Protein AF-A0A7V5YW92-F1 (afdb_monomer)

Foldseek 3Di:
DDQDDAAEFEDDPQKTKDFLPPLVVQAKHKHWYDDDPDIWIKIWHQAPVRRIFIFTQFAPPCLVVVRGWHDDPQWIANPPPRDTHGVVCHLVDDHDRHRHGADWDDDPRIIMGGNVSSVVCRVSD

Structure (mmCIF, N/CA/C/O backbone):
data_AF-A0A7V5YW92-F1
#
_entry.id   AF-A0A7V5YW92-F1
#
loop_
_atom_site.group_PDB
_atom_site.id
_atom_site.type_symbol
_atom_site.label_atom_id
_atom_site.label_alt_id
_atom_site.label_comp_id
_atom_site.label_asym_id
_atom_site.label_entity_id
_atom_site.label_seq_id
_atom_site.pdbx_PDB_ins_code
_atom_site.Cartn_x
_atom_site.Cartn_y
_atom_site.Cartn_z
_atom_site.occupancy
_atom_site.B_iso_or_equiv
_atom_site.auth_seq_id
_atom_site.auth_comp_id
_atom_site.auth_asym_id
_atom_site.auth_atom_id
_atom_site.pdbx_PDB_model_num
ATOM 1 N N . ALA A 1 1 ? 6.857 11.630 -11.790 1.00 59.25 1 ALA A N 1
ATOM 2 C CA . ALA A 1 1 ? 5.412 11.366 -11.643 1.00 59.25 1 ALA A CA 1
ATOM 3 C C . ALA A 1 1 ? 4.857 12.132 -10.442 1.00 59.25 1 ALA A C 1
ATOM 5 O O . ALA A 1 1 ? 5.608 12.391 -9.507 1.00 59.25 1 ALA A O 1
ATOM 6 N N . ARG A 1 2 ? 3.578 12.533 -10.474 1.00 69.69 2 ARG A N 1
ATOM 7 C CA . ARG A 1 2 ? 2.880 13.129 -9.320 1.00 69.69 2 ARG A CA 1
ATOM 8 C C . ARG A 1 2 ? 2.541 12.010 -8.330 1.00 69.69 2 ARG A C 1
ATOM 10 O O . ARG A 1 2 ? 2.102 10.951 -8.766 1.00 69.69 2 ARG A O 1
ATOM 17 N N . SER A 1 3 ? 2.738 12.238 -7.031 1.00 76.81 3 SER A N 1
ATOM 18 C CA . SER A 1 3 ? 2.306 11.286 -6.000 1.00 76.81 3 SER A CA 1
ATOM 19 C C . SER A 1 3 ? 0.802 10.999 -6.131 1.00 76.81 3 SER A C 1
ATOM 21 O O . SER A 1 3 ? 0.043 11.935 -6.409 1.00 76.81 3 SER A O 1
ATOM 23 N N . PRO A 1 4 ? 0.364 9.743 -5.948 1.00 90.38 4 PRO A N 1
ATOM 24 C CA . PRO A 1 4 ? -1.042 9.381 -6.061 1.00 90.38 4 PRO A CA 1
ATOM 25 C C . PRO A 1 4 ? -1.879 10.068 -4.978 1.00 90.38 4 PRO A C 1
ATOM 27 O O . PRO A 1 4 ? -1.372 10.439 -3.919 1.00 90.38 4 PRO A O 1
ATOM 30 N N . GLN A 1 5 ? -3.170 10.235 -5.258 1.00 93.88 5 GLN A N 1
ATOM 31 C CA . GLN A 1 5 ? -4.140 10.662 -4.257 1.00 93.88 5 GLN A CA 1
ATOM 32 C C . GLN A 1 5 ? -4.552 9.459 -3.407 1.00 93.88 5 GLN A C 1
ATOM 34 O O . GLN A 1 5 ? -4.875 8.405 -3.952 1.00 93.88 5 GLN A O 1
ATOM 39 N N . HIS A 1 6 ? -4.578 9.632 -2.086 1.00 97.69 6 HIS A N 1
ATOM 40 C CA . HIS A 1 6 ? -5.020 8.600 -1.151 1.00 9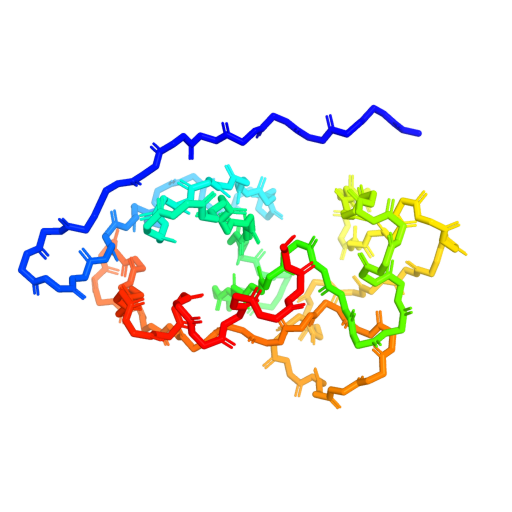7.69 6 HIS A CA 1
ATOM 41 C C . HIS A 1 6 ? -6.445 8.872 -0.675 1.00 97.69 6 HIS A C 1
ATOM 43 O O . HIS A 1 6 ? -6.759 9.982 -0.241 1.00 97.69 6 HIS A O 1
ATOM 49 N N . THR A 1 7 ? -7.291 7.847 -0.706 1.00 98.31 7 THR A N 1
ATOM 50 C CA . THR A 1 7 ? -8.644 7.891 -0.145 1.00 98.31 7 THR A CA 1
ATOM 51 C C . THR A 1 7 ? -8.610 7.530 1.345 1.00 98.31 7 THR A C 1
ATOM 53 O O . THR A 1 7 ? -8.134 6.444 1.689 1.00 98.31 7 THR A O 1
ATOM 56 N N . PRO A 1 8 ? -9.115 8.385 2.252 1.00 98.44 8 PRO A N 1
ATOM 57 C CA . PRO A 1 8 ? -9.217 8.042 3.667 1.00 98.44 8 PRO A CA 1
ATOM 58 C C . PRO A 1 8 ? -10.175 6.878 3.907 1.00 98.44 8 PRO A C 1
ATOM 60 O O . PRO A 1 8 ? -11.263 6.834 3.335 1.00 98.44 8 PRO A O 1
ATOM 63 N N . VAL A 1 9 ? -9.782 5.957 4.784 1.00 98.50 9 VAL A N 1
ATOM 64 C CA . VAL A 1 9 ? -10.590 4.808 5.197 1.00 98.50 9 VAL A CA 1
ATOM 65 C C . VAL A 1 9 ? -10.621 4.691 6.714 1.00 98.50 9 VAL A C 1
ATOM 67 O O . VAL A 1 9 ? -9.686 5.081 7.417 1.00 98.50 9 VAL A O 1
ATOM 70 N N . THR A 1 10 ? -11.706 4.125 7.226 1.00 97.88 10 THR A N 1
ATOM 71 C CA . THR A 1 10 ? -11.903 3.865 8.651 1.00 97.88 10 THR A CA 1
ATOM 72 C C . THR A 1 10 ? -12.106 2.375 8.882 1.00 97.88 10 THR A C 1
ATOM 74 O O . THR A 1 10 ? -12.565 1.646 8.002 1.00 97.88 10 THR A O 1
ATOM 77 N N . ALA A 1 11 ? -11.724 1.909 10.068 1.00 97.69 11 ALA A N 1
ATOM 78 C CA . ALA A 1 11 ? -12.006 0.542 10.476 1.00 97.69 11 ALA A CA 1
ATOM 79 C C . ALA A 1 11 ? -13.395 0.475 11.123 1.00 97.69 11 ALA A C 1
ATOM 81 O O . ALA A 1 11 ? -13.738 1.327 11.940 1.00 97.69 11 ALA A O 1
ATOM 82 N N . GLN A 1 12 ? -14.156 -0.560 10.786 1.00 97.50 12 GLN A N 1
ATOM 83 C CA . GLN A 1 12 ? -15.403 -0.946 11.442 1.00 97.50 12 GLN A CA 1
ATOM 84 C C . GLN A 1 12 ? -15.187 -2.332 12.043 1.00 97.50 12 GLN A C 1
ATOM 86 O O . GLN A 1 12 ? -14.676 -3.219 11.360 1.00 97.50 12 GLN A O 1
ATOM 91 N N . ASP A 1 13 ? -15.499 -2.504 13.327 1.00 96.12 13 ASP A N 1
ATOM 92 C CA . ASP A 1 13 ? -15.276 -3.762 14.058 1.00 96.12 13 ASP A CA 1
ATOM 93 C C . ASP A 1 13 ? -13.840 -4.300 13.917 1.00 96.12 13 ASP A C 1
ATOM 95 O O . ASP A 1 13 ? -13.595 -5.486 13.705 1.00 96.12 13 ASP A O 1
ATOM 99 N N . GLY A 1 14 ? -12.860 -3.393 13.979 1.00 97.56 14 GLY A N 1
ATOM 100 C CA . GLY A 1 14 ? -11.438 -3.735 13.902 1.00 97.56 14 GLY A CA 1
ATOM 101 C C . GLY A 1 14 ? -10.916 -4.071 12.501 1.00 97.56 14 GLY A C 1
ATOM 102 O O . GLY A 1 14 ? -9.746 -4.435 12.377 1.00 97.56 14 GLY A O 1
ATOM 103 N N . VAL A 1 15 ? -11.720 -3.918 11.443 1.00 98.19 15 VAL A N 1
ATOM 104 C CA . VAL A 1 15 ? -11.295 -4.186 10.060 1.00 98.19 15 VAL A CA 1
ATOM 105 C C . VAL A 1 15 ? -11.620 -3.039 9.109 1.00 98.19 15 VAL A C 1
ATOM 107 O O . VAL A 1 15 ? -12.653 -2.384 9.213 1.00 98.19 15 VAL A O 1
ATOM 110 N N . VAL A 1 16 ? -10.740 -2.813 8.140 1.00 98.50 16 VAL A N 1
AT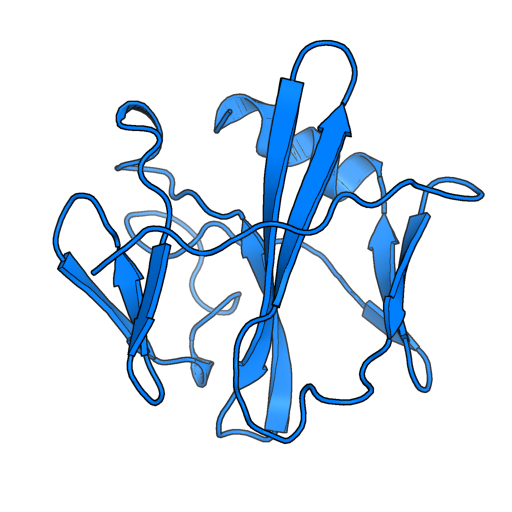OM 111 C CA . VAL A 1 16 ? -11.019 -2.012 6.948 1.00 98.50 16 VAL A CA 1
ATOM 112 C C . VAL A 1 16 ? -11.552 -2.957 5.873 1.00 98.50 16 VAL A C 1
ATOM 114 O O . VAL A 1 16 ? -10.934 -3.987 5.592 1.00 98.50 16 VAL A O 1
ATOM 117 N N . ARG A 1 17 ? -12.695 -2.603 5.279 1.00 98.44 17 ARG A N 1
ATOM 118 C CA . ARG A 1 17 ? -13.293 -3.317 4.145 1.00 98.44 17 ARG A CA 1
ATOM 119 C C . ARG A 1 17 ? -13.233 -2.437 2.907 1.00 98.44 17 ARG A C 1
ATOM 121 O O . ARG A 1 17 ? -13.740 -1.319 2.928 1.00 98.44 17 ARG A O 1
ATOM 128 N N . LEU A 1 18 ? -12.613 -2.937 1.845 1.00 98.25 18 LEU A N 1
ATOM 129 C CA . LEU A 1 18 ? -12.484 -2.245 0.563 1.00 98.25 18 LEU A CA 1
ATOM 130 C C . LEU A 1 18 ? -13.130 -3.098 -0.516 1.00 98.25 18 LEU A C 1
ATOM 132 O O . LEU A 1 18 ? -12.917 -4.304 -0.534 1.00 98.25 18 LEU A O 1
ATOM 136 N N . SER A 1 19 ? -13.894 -2.497 -1.422 1.00 97.38 19 SER A N 1
ATOM 137 C CA . SER A 1 19 ? -14.468 -3.261 -2.528 1.00 97.38 19 SER A CA 1
ATOM 138 C C . SER A 1 19 ? -13.374 -3.737 -3.486 1.00 97.38 19 SER A C 1
ATOM 140 O O . SER A 1 19 ? -12.432 -2.998 -3.776 1.00 97.38 19 SER A O 1
ATOM 142 N N . THR A 1 20 ? -13.510 -4.959 -4.000 1.00 97.00 20 THR A N 1
ATOM 143 C CA . THR A 1 20 ? -12.714 -5.438 -5.140 1.00 97.00 20 THR A CA 1
ATOM 144 C C . THR A 1 20 ? -13.208 -4.868 -6.471 1.00 97.00 20 THR A C 1
ATOM 146 O O . THR A 1 20 ? -12.509 -4.990 -7.480 1.00 97.00 20 THR A O 1
ATOM 149 N N . ALA A 1 21 ? -14.385 -4.228 -6.488 1.00 94.44 21 ALA A N 1
ATOM 150 C CA . ALA A 1 21 ? -14.940 -3.605 -7.677 1.00 94.44 21 ALA A CA 1
ATOM 151 C C . ALA A 1 21 ? -13.973 -2.553 -8.230 1.00 94.44 21 ALA A C 1
ATOM 153 O O . ALA A 1 21 ? -13.492 -1.669 -7.517 1.00 94.44 21 ALA A O 1
ATOM 154 N N . GLY A 1 22 ? -13.687 -2.664 -9.525 1.00 90.62 22 GLY A N 1
ATOM 155 C CA . GLY A 1 22 ? -12.756 -1.773 -10.203 1.00 90.62 22 GLY A CA 1
ATOM 156 C C . GLY A 1 22 ? -11.284 -2.062 -9.916 1.00 90.62 22 GLY A C 1
ATOM 157 O O . GLY A 1 22 ? -10.474 -1.200 -10.221 1.00 90.62 22 GLY A O 1
ATOM 158 N N . LEU A 1 23 ? -10.918 -3.219 -9.350 1.00 97.19 23 LEU A N 1
ATOM 159 C CA . LEU A 1 23 ? -9.525 -3.693 -9.362 1.00 97.19 23 LEU A CA 1
ATOM 160 C C . LEU A 1 23 ? -9.181 -4.474 -10.640 1.00 97.19 23 LEU A C 1
ATOM 162 O O . LEU A 1 23 ? -8.007 -4.715 -10.899 1.00 97.19 23 LEU A O 1
ATOM 166 N N . ASP A 1 24 ? -10.178 -4.871 -11.437 1.00 96.81 24 ASP A N 1
ATOM 167 C CA . ASP A 1 24 ? -9.986 -5.646 -12.675 1.00 96.81 24 ASP A CA 1
ATOM 168 C C . ASP A 1 24 ? -9.245 -4.885 -13.782 1.00 96.81 24 ASP A C 1
ATOM 170 O O . ASP A 1 24 ? -8.741 -5.500 -14.716 1.00 96.81 24 ASP A O 1
ATOM 174 N N . ASP A 1 25 ? -9.134 -3.561 -13.667 1.00 97.12 25 ASP A N 1
ATOM 175 C CA . ASP A 1 25 ? -8.323 -2.737 -14.568 1.00 97.12 25 ASP A CA 1
ATOM 176 C C . ASP A 1 25 ? -6.813 -2.809 -14.261 1.00 97.12 25 ASP A C 1
ATOM 178 O O . ASP A 1 25 ? -6.008 -2.206 -14.971 1.00 97.12 25 ASP A O 1
ATOM 182 N N . GLY A 1 26 ? -6.422 -3.524 -13.199 1.00 97.75 26 GLY A N 1
ATOM 183 C CA . GLY A 1 26 ? -5.039 -3.659 -12.742 1.00 97.75 26 GLY A CA 1
ATOM 184 C C . GLY A 1 26 ? -4.457 -2.386 -12.119 1.00 97.75 26 GLY A C 1
ATOM 185 O O . GLY A 1 26 ? -3.279 -2.362 -11.752 1.00 97.75 26 GLY A O 1
ATOM 186 N N . LEU A 1 27 ? -5.249 -1.319 -11.982 1.00 97.94 27 LEU A N 1
ATOM 187 C CA . LEU A 1 27 ? -4.797 -0.042 -11.450 1.00 97.94 27 LEU A CA 1
ATOM 188 C C . LEU A 1 27 ? -4.893 -0.021 -9.920 1.00 97.94 27 LEU A C 1
ATOM 190 O O . LEU A 1 27 ? -5.920 -0.319 -9.312 1.00 97.94 27 LEU A O 1
ATOM 194 N N . ALA A 1 28 ? -3.817 0.417 -9.282 1.00 98.19 28 ALA A N 1
ATOM 195 C CA . ALA A 1 28 ? -3.707 0.530 -7.846 1.00 98.19 28 ALA A CA 1
ATOM 196 C C . ALA A 1 28 ? -4.632 1.621 -7.305 1.00 98.19 28 ALA A C 1
ATOM 198 O O . ALA A 1 28 ? -4.756 2.721 -7.851 1.00 98.19 28 ALA A O 1
ATOM 199 N N . ARG A 1 29 ? -5.266 1.310 -6.180 1.00 98.31 29 ARG A N 1
ATOM 200 C CA . ARG A 1 29 ? -6.049 2.231 -5.365 1.00 98.31 29 ARG A CA 1
ATOM 201 C C . ARG A 1 29 ? -5.253 2.529 -4.106 1.00 98.31 29 ARG A C 1
ATOM 203 O O . ARG A 1 29 ? -4.810 1.606 -3.427 1.00 98.31 29 ARG A O 1
ATOM 210 N N . PHE A 1 30 ? -5.043 3.809 -3.825 1.00 98.62 30 PHE A N 1
ATOM 211 C CA . PHE A 1 30 ? -4.230 4.276 -2.706 1.00 98.62 30 PHE A CA 1
ATOM 212 C C . PHE A 1 30 ? -5.127 4.773 -1.576 1.00 98.62 30 PHE A C 1
ATOM 214 O O . PHE A 1 30 ? -6.120 5.460 -1.817 1.00 98.62 30 PHE A O 1
ATOM 221 N N . TYR A 1 31 ? -4.758 4.457 -0.339 1.00 98.75 31 TYR A N 1
ATOM 222 C CA . TYR A 1 31 ? -5.582 4.699 0.840 1.00 98.75 31 TYR A CA 1
ATOM 223 C C . TYR A 1 31 ? -4.773 5.244 2.015 1.00 98.75 31 TYR A C 1
ATOM 225 O O . TYR A 1 31 ? -3.569 4.995 2.136 1.00 98.75 31 TYR A O 1
ATOM 233 N N . THR A 1 32 ? -5.454 5.966 2.903 1.00 98.69 32 THR A N 1
ATOM 234 C CA . THR A 1 32 ? -4.922 6.405 4.199 1.00 98.69 32 THR A CA 1
ATOM 235 C C . THR A 1 32 ? -5.763 5.864 5.348 1.00 98.69 32 THR A C 1
ATOM 237 O O . THR A 1 32 ? -6.986 5.924 5.312 1.00 98.69 32 THR A O 1
ATOM 240 N N . TYR A 1 33 ? -5.109 5.374 6.399 1.00 98.69 33 TYR A N 1
ATOM 241 C CA . TYR A 1 33 ? -5.743 4.951 7.647 1.00 98.69 33 TYR A CA 1
ATOM 242 C C . TYR A 1 33 ? -5.123 5.702 8.827 1.00 98.69 33 TYR A C 1
ATOM 244 O O . TYR A 1 33 ? -3.898 5.754 8.961 1.00 98.69 33 TYR A O 1
ATOM 252 N N . GLN A 1 34 ? -5.958 6.286 9.688 1.00 98.25 34 GLN A N 1
ATOM 253 C CA . GLN A 1 34 ? -5.489 7.026 10.858 1.00 98.25 34 GLN A CA 1
ATOM 254 C C . GLN A 1 34 ? -5.285 6.083 12.054 1.00 98.25 34 GLN A C 1
ATOM 256 O O . GLN A 1 34 ? -6.241 5.528 12.591 1.00 98.25 34 GLN A O 1
ATOM 261 N N . ALA A 1 35 ? -4.035 5.934 12.494 1.00 95.69 35 ALA A N 1
ATOM 262 C CA . ALA A 1 35 ? -3.624 5.140 13.649 1.00 95.69 35 ALA A CA 1
ATOM 263 C C . ALA A 1 35 ? -3.075 6.068 14.747 1.00 95.69 35 ALA A C 1
ATOM 265 O O . ALA A 1 35 ? -1.879 6.370 14.805 1.00 95.69 35 ALA A O 1
ATOM 266 N N . GLY A 1 36 ? -3.965 6.573 15.606 1.00 92.25 36 GLY A N 1
ATOM 267 C CA . GLY A 1 36 ? -3.616 7.590 16.601 1.00 92.25 36 GLY A CA 1
ATOM 268 C C . GLY A 1 36 ? -3.106 8.866 15.925 1.00 92.25 36 GLY A C 1
ATOM 269 O O . GLY A 1 36 ? -3.808 9.461 15.111 1.00 92.25 36 GLY A O 1
ATOM 270 N N . ALA A 1 37 ? -1.871 9.274 16.228 1.00 93.69 37 ALA A N 1
ATOM 271 C CA . ALA A 1 37 ? -1.237 10.447 15.618 1.00 93.69 37 ALA A CA 1
ATOM 272 C C . ALA A 1 37 ? -0.620 10.179 14.229 1.00 93.69 37 ALA A C 1
ATOM 274 O O . ALA A 1 37 ? -0.195 11.119 13.561 1.00 93.69 37 ALA A O 1
ATOM 275 N N . LYS A 1 38 ? -0.547 8.916 13.785 1.00 96.06 38 LYS A N 1
ATOM 276 C CA . LYS A 1 38 ? 0.099 8.537 12.522 1.00 96.06 38 LYS A CA 1
ATOM 277 C C . LYS A 1 38 ? -0.918 8.275 11.422 1.00 96.06 38 LYS A C 1
ATOM 279 O O . LYS A 1 38 ? -1.917 7.592 11.635 1.00 96.06 38 LYS A O 1
ATOM 284 N N . THR A 1 39 ? -0.606 8.747 10.221 1.00 98.06 39 THR A N 1
ATOM 285 C CA . THR A 1 39 ? -1.354 8.417 9.006 1.00 98.06 39 THR A CA 1
ATOM 286 C C . THR A 1 39 ? -0.618 7.324 8.239 1.00 98.06 39 THR A C 1
ATOM 288 O O . THR A 1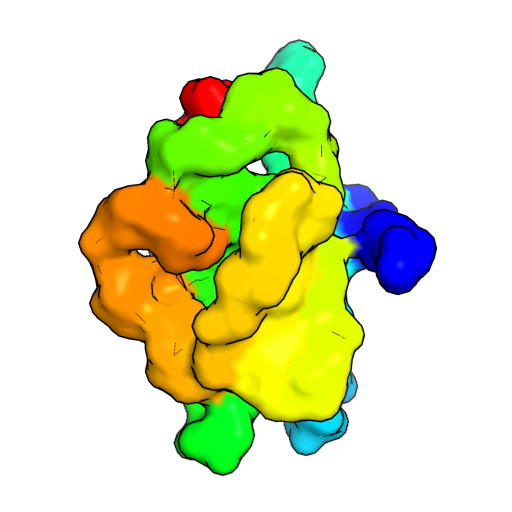 39 ? 0.453 7.550 7.675 1.00 98.06 39 THR A O 1
ATOM 291 N N . ILE A 1 40 ? -1.203 6.131 8.211 1.00 98.62 40 ILE A N 1
ATOM 292 C CA . ILE A 1 40 ? -0.688 4.975 7.479 1.00 98.62 40 ILE A CA 1
ATOM 293 C C . ILE A 1 40 ? -1.141 5.082 6.029 1.00 98.62 40 ILE A C 1
ATOM 295 O O . ILE A 1 40 ? -2.335 5.223 5.776 1.00 98.62 40 ILE A O 1
ATOM 299 N N . ARG A 1 41 ? -0.207 5.001 5.077 1.00 98.69 41 ARG A N 1
ATOM 300 C CA . ARG A 1 41 ? -0.516 4.964 3.641 1.00 98.69 41 ARG A CA 1
ATOM 301 C C . ARG A 1 41 ? -0.278 3.569 3.088 1.00 98.69 41 ARG A C 1
ATOM 303 O O . ARG A 1 41 ? 0.733 2.939 3.395 1.00 98.69 41 ARG A O 1
ATOM 310 N N . PHE A 1 42 ? -1.190 3.097 2.257 1.00 98.81 42 PHE A N 1
ATOM 311 C CA . PHE A 1 42 ? -1.104 1.783 1.628 1.00 98.81 42 PHE A CA 1
ATOM 312 C C . PHE A 1 42 ? -1.837 1.789 0.289 1.00 98.81 42 PHE A C 1
ATOM 314 O O . PHE A 1 42 ? -2.516 2.761 -0.050 1.00 98.81 42 PHE A O 1
ATOM 321 N N . PHE A 1 43 ? -1.687 0.720 -0.483 1.00 98.75 43 PHE A N 1
ATOM 322 C CA . PHE A 1 43 ? -2.398 0.550 -1.741 1.00 98.75 43 PHE A CA 1
ATOM 323 C C . PHE A 1 43 ? -2.844 -0.894 -1.955 1.00 98.75 43 PHE A C 1
ATOM 325 O O . PHE A 1 43 ? -2.290 -1.823 -1.364 1.00 98.75 43 PHE A O 1
ATOM 332 N N . VAL A 1 44 ? -3.846 -1.057 -2.817 1.00 98.69 44 VAL A N 1
ATOM 333 C CA . VAL A 1 44 ? -4.396 -2.344 -3.254 1.00 98.69 44 VAL A CA 1
ATOM 334 C C . VAL A 1 44 ? -4.486 -2.353 -4.776 1.00 98.69 44 VAL A C 1
ATOM 336 O O . VAL A 1 44 ? -4.873 -1.350 -5.368 1.00 98.69 44 VAL A O 1
ATOM 339 N N . LEU A 1 45 ? -4.141 -3.469 -5.413 1.00 98.50 45 LEU A N 1
ATOM 340 C CA . LEU A 1 45 ? -4.285 -3.690 -6.856 1.00 98.50 45 LEU A CA 1
ATOM 341 C C . LEU A 1 45 ? -4.588 -5.162 -7.144 1.00 98.50 45 LEU A C 1
ATOM 343 O O . LEU A 1 45 ? -4.265 -6.022 -6.325 1.00 98.50 45 LEU A O 1
ATOM 347 N N . LYS A 1 46 ? -5.151 -5.467 -8.315 1.00 98.56 46 LYS A N 1
ATOM 348 C CA . LYS A 1 46 ? -5.103 -6.822 -8.877 1.00 98.56 46 LYS A CA 1
ATOM 349 C C . LYS A 1 46 ? -3.883 -6.910 -9.792 1.00 98.56 46 LYS A C 1
ATOM 351 O O . LYS A 1 46 ? -3.732 -6.085 -10.686 1.00 98.56 46 LYS A O 1
ATOM 356 N N . GLY A 1 47 ? -2.984 -7.851 -9.521 1.00 98.12 47 GLY A N 1
ATOM 357 C CA . GLY A 1 47 ? -1.825 -8.098 -10.373 1.00 98.12 47 GLY A CA 1
ATOM 358 C C . GLY A 1 47 ? -2.240 -8.620 -11.746 1.00 98.12 47 GLY A C 1
ATOM 359 O O . GLY A 1 47 ? -3.362 -9.097 -11.928 1.00 98.12 47 GLY A O 1
ATOM 360 N N . SER A 1 48 ? -1.318 -8.578 -12.707 1.00 98.25 48 SER A N 1
ATOM 361 C CA . SER A 1 48 ? -1.540 -9.134 -14.050 1.00 98.25 48 SER A CA 1
ATOM 362 C C . SER A 1 48 ? -1.774 -10.655 -14.051 1.00 98.25 48 SER A C 1
ATOM 364 O O . SER A 1 48 ? -2.268 -11.207 -15.030 1.00 98.25 48 SER A O 1
ATOM 366 N N . ASP A 1 49 ? -1.500 -11.324 -12.928 1.00 98.12 49 ASP A N 1
ATOM 367 C CA . ASP A 1 49 ? -1.826 -12.722 -12.631 1.00 98.12 49 ASP A CA 1
ATOM 368 C C . ASP A 1 49 ? -3.251 -12.934 -12.076 1.00 98.12 49 ASP A C 1
ATOM 370 O O . ASP A 1 49 ? -3.620 -14.050 -11.714 1.00 98.12 49 ASP A O 1
ATOM 374 N N . GLY A 1 50 ? -4.058 -11.875 -11.976 1.00 97.81 50 GLY A N 1
ATOM 375 C CA . GLY A 1 50 ? -5.421 -11.918 -11.446 1.00 97.81 50 GLY A CA 1
ATOM 376 C C . GLY A 1 50 ? -5.510 -11.925 -9.916 1.00 97.81 50 GLY A C 1
ATOM 377 O O . GLY A 1 50 ? -6.617 -11.930 -9.368 1.00 97.81 50 GLY A O 1
ATOM 378 N N . VAL A 1 51 ? -4.377 -11.887 -9.208 1.00 98.25 51 VAL A N 1
ATOM 379 C CA . VAL A 1 51 ? -4.327 -11.959 -7.743 1.00 98.25 51 VAL A CA 1
ATOM 380 C C . VAL A 1 51 ? -4.436 -10.560 -7.143 1.00 98.25 51 VAL A C 1
ATOM 382 O O . VAL A 1 51 ? -3.665 -9.663 -7.479 1.00 98.25 51 VAL A O 1
ATOM 385 N N . VAL A 1 52 ? -5.376 -10.358 -6.217 1.00 98.50 52 VAL A N 1
ATOM 386 C CA . VAL A 1 52 ? -5.458 -9.107 -5.446 1.00 98.50 52 VAL A CA 1
ATOM 387 C C . VAL A 1 52 ? -4.306 -9.048 -4.448 1.00 98.50 52 VAL A C 1
ATOM 389 O O . VAL A 1 52 ? -3.980 -10.041 -3.800 1.00 98.50 52 VAL A O 1
ATOM 392 N N . ARG A 1 53 ? -3.666 -7.885 -4.337 1.00 98.38 53 ARG A N 1
ATOM 393 C CA . ARG A 1 53 ? -2.448 -7.652 -3.558 1.00 98.38 53 ARG A CA 1
ATOM 394 C C . ARG A 1 53 ? -2.562 -6.331 -2.814 1.00 98.38 53 ARG A C 1
ATOM 396 O O . ARG A 1 53 ? -3.160 -5.384 -3.320 1.00 98.38 53 ARG A O 1
ATOM 403 N N . ALA A 1 54 ? -1.950 -6.264 -1.637 1.00 98.50 54 ALA A N 1
ATOM 404 C CA . ALA A 1 54 ? -1.871 -5.056 -0.830 1.00 98.50 54 ALA A CA 1
ATOM 405 C C . ALA A 1 54 ? -0.451 -4.867 -0.294 1.00 98.50 54 ALA A C 1
ATOM 407 O O . ALA A 1 54 ? 0.239 -5.837 0.019 1.00 98.50 54 ALA A O 1
ATOM 408 N N . ALA A 1 55 ? -0.015 -3.618 -0.184 1.00 98.69 55 ALA A N 1
ATOM 409 C CA . ALA A 1 55 ? 1.261 -3.268 0.426 1.00 98.69 55 ALA A CA 1
ATOM 410 C C . ALA A 1 55 ? 1.197 -1.867 1.033 1.00 98.69 55 ALA A C 1
ATOM 412 O O . ALA A 1 55 ? 0.385 -1.027 0.630 1.00 98.69 55 ALA A O 1
ATOM 413 N N . PHE A 1 56 ? 2.074 -1.599 1.996 1.00 98.69 56 PHE A N 1
ATOM 414 C CA . PHE A 1 56 ? 2.291 -0.241 2.471 1.00 98.69 56 PHE A CA 1
ATOM 415 C C . PHE A 1 56 ? 2.893 0.621 1.364 1.00 98.69 56 PHE A C 1
ATOM 417 O O . PHE A 1 56 ? 3.706 0.176 0.553 1.00 98.69 56 PHE A O 1
ATOM 424 N N . ASP A 1 57 ? 2.560 1.906 1.393 1.00 98.38 57 ASP A N 1
ATOM 425 C CA . ASP A 1 57 ? 3.143 2.928 0.524 1.00 98.38 57 ASP A CA 1
ATOM 426 C C . ASP A 1 57 ? 4.524 3.376 1.060 1.00 98.38 57 ASP A C 1
ATOM 428 O O . ASP A 1 57 ? 4.804 4.561 1.260 1.00 98.38 57 ASP A O 1
ATOM 432 N N . ALA A 1 58 ? 5.361 2.391 1.397 1.00 98.12 58 ALA A N 1
ATOM 433 C CA . ALA A 1 58 ? 6.690 2.514 1.992 1.00 98.12 58 ALA A CA 1
ATOM 434 C C . ALA A 1 58 ? 7.476 1.192 1.841 1.00 98.12 58 ALA A C 1
ATOM 436 O O . ALA A 1 58 ? 6.887 0.150 1.577 1.00 98.12 58 ALA A O 1
ATOM 437 N N . CYS A 1 59 ? 8.795 1.223 2.045 1.00 97.50 59 CYS A N 1
ATOM 438 C CA . CYS A 1 59 ? 9.651 0.032 2.150 1.00 97.50 59 CYS A CA 1
ATOM 439 C C . CYS A 1 59 ? 10.674 0.182 3.271 1.00 97.50 59 CYS A C 1
ATOM 441 O O . CYS A 1 59 ? 10.861 1.280 3.790 1.00 97.50 59 CYS A O 1
ATOM 443 N N . ASP A 1 60 ? 11.395 -0.888 3.603 1.00 97.19 60 ASP A N 1
ATOM 444 C CA . ASP A 1 60 ? 12.374 -0.876 4.698 1.00 97.19 60 ASP A CA 1
ATOM 445 C C . ASP A 1 60 ? 13.555 0.076 4.464 1.00 97.19 60 ASP A C 1
ATOM 447 O O . ASP A 1 60 ? 14.198 0.494 5.422 1.00 97.19 60 ASP A O 1
ATOM 451 N N . VAL A 1 61 ? 13.819 0.457 3.210 1.00 97.56 61 VAL A N 1
ATOM 452 C CA . VAL A 1 61 ? 14.978 1.285 2.843 1.00 97.56 61 VAL A CA 1
ATOM 453 C C . VAL A 1 61 ? 14.612 2.761 2.679 1.00 97.56 61 VAL A C 1
ATOM 455 O O . VAL A 1 61 ? 15.251 3.638 3.252 1.00 97.56 61 VAL A O 1
ATOM 458 N N . CYS A 1 62 ? 13.585 3.066 1.883 1.00 97.50 62 CYS A N 1
ATOM 459 C CA . CYS A 1 62 ? 13.283 4.441 1.467 1.00 97.50 62 CYS A CA 1
ATOM 460 C C . CYS A 1 62 ? 12.212 5.136 2.320 1.00 97.50 62 CYS A C 1
ATOM 462 O O . CYS A 1 62 ? 11.924 6.311 2.073 1.00 97.50 62 CYS A O 1
ATOM 464 N N . TYR A 1 63 ? 11.621 4.464 3.318 1.00 97.38 63 TYR A N 1
ATOM 465 C CA . TYR A 1 63 ? 10.575 5.076 4.146 1.00 97.38 63 TYR A CA 1
ATOM 466 C C . TYR A 1 63 ? 10.969 6.399 4.832 1.00 97.38 63 TYR A C 1
ATOM 468 O O . TYR A 1 63 ? 10.071 7.237 4.962 1.00 97.38 63 TYR A O 1
ATOM 476 N N . PRO A 1 64 ? 12.239 6.687 5.218 1.00 97.69 64 PRO A N 1
ATOM 477 C CA . PRO A 1 64 ? 12.569 7.973 5.836 1.00 97.69 64 PRO A CA 1
ATOM 478 C C . PRO A 1 64 ? 12.299 9.168 4.912 1.00 97.69 64 PRO A C 1
ATOM 480 O O . PRO A 1 64 ? 11.982 10.248 5.397 1.00 97.69 64 PRO A O 1
ATOM 483 N N . ALA A 1 65 ? 12.343 8.972 3.587 1.00 97.00 65 ALA A N 1
ATOM 484 C CA . ALA A 1 65 ? 12.054 10.018 2.604 1.00 97.00 65 ALA A CA 1
ATOM 485 C C . ALA A 1 65 ? 10.550 10.307 2.439 1.00 97.00 65 ALA A C 1
ATOM 487 O O . ALA A 1 65 ? 10.187 11.305 1.821 1.00 97.00 65 ALA A O 1
ATOM 488 N N . LYS A 1 66 ? 9.667 9.427 2.937 1.00 96.12 66 LYS A N 1
ATOM 489 C CA . LYS A 1 66 ? 8.197 9.569 2.911 1.00 96.12 66 LYS A CA 1
ATOM 490 C C . LYS A 1 66 ? 7.580 9.792 1.520 1.00 96.12 66 LYS A C 1
ATOM 492 O O . LYS A 1 66 ? 6.432 10.219 1.425 1.00 96.12 66 LYS A O 1
ATOM 497 N N . LYS A 1 67 ? 8.275 9.443 0.432 1.00 96.50 67 LYS A N 1
ATOM 498 C CA . LYS A 1 67 ? 7.795 9.695 -0.941 1.00 96.50 67 LYS A CA 1
ATOM 499 C C . LYS A 1 67 ? 6.800 8.659 -1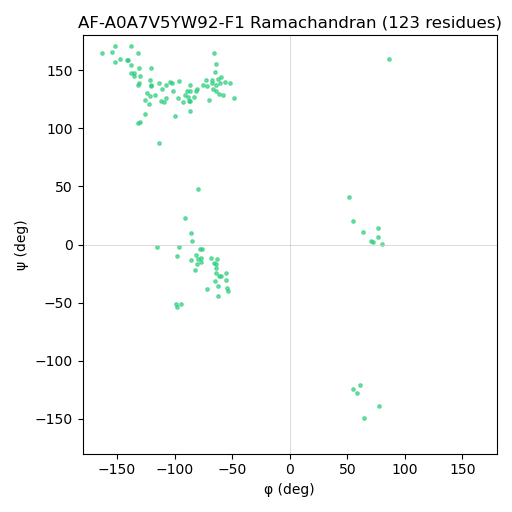.478 1.00 96.50 67 LYS A C 1
ATOM 501 O O . LYS A 1 67 ? 6.038 8.992 -2.378 1.00 96.50 67 LYS A O 1
ATOM 506 N N . GLY A 1 68 ? 6.776 7.442 -0.933 1.00 97.31 68 GLY A N 1
ATOM 507 C CA . GLY A 1 68 ? 5.873 6.375 -1.381 1.00 97.31 68 GLY A CA 1
ATOM 508 C C . GLY A 1 68 ? 6.134 5.898 -2.814 1.00 97.31 68 GLY A C 1
ATOM 509 O O . GLY A 1 68 ? 7.273 5.936 -3.293 1.00 97.31 68 GLY A O 1
ATOM 510 N N . TYR A 1 69 ? 5.073 5.461 -3.482 1.00 98.12 69 TYR A N 1
ATOM 511 C CA . TYR A 1 69 ? 5.084 4.823 -4.791 1.00 98.12 69 TYR A CA 1
ATOM 512 C C . TYR A 1 69 ? 4.055 5.435 -5.747 1.00 98.12 69 TYR A C 1
ATOM 514 O O . TYR A 1 69 ? 3.150 6.163 -5.342 1.00 98.12 69 TYR A O 1
ATOM 522 N N . HIS A 1 70 ? 4.206 5.146 -7.035 1.00 98.12 70 HIS A N 1
ATOM 523 C CA . HIS A 1 70 ? 3.183 5.340 -8.062 1.00 98.12 70 HIS A CA 1
ATOM 524 C C . HIS A 1 70 ? 3.211 4.156 -9.029 1.00 98.12 70 HIS A C 1
ATOM 526 O O . HIS A 1 70 ? 4.223 3.466 -9.128 1.00 98.12 70 HIS A O 1
ATOM 532 N N . GLN A 1 71 ? 2.120 3.926 -9.753 1.00 98.06 71 GLN A N 1
ATOM 533 C CA . GLN A 1 71 ? 2.065 2.873 -10.763 1.00 98.06 71 GLN A CA 1
ATOM 534 C C . GLN A 1 71 ? 2.351 3.426 -12.163 1.00 98.06 71 GLN A C 1
ATOM 536 O O . GLN A 1 71 ? 1.868 4.500 -12.521 1.00 98.06 71 GL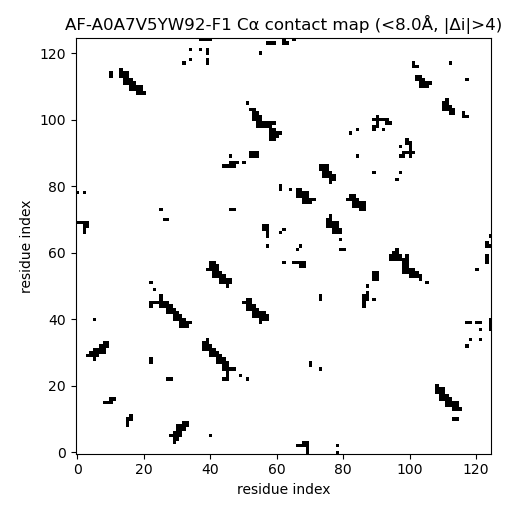N A O 1
ATOM 541 N N . GLU A 1 72 ? 3.091 2.660 -12.962 1.00 97.69 72 GLU A N 1
ATOM 542 C CA . GLU A 1 72 ? 3.290 2.875 -14.397 1.00 97.69 72 GLU A CA 1
ATOM 543 C C . GLU A 1 72 ? 3.061 1.552 -15.139 1.00 97.69 72 GLU A C 1
ATOM 545 O O . GLU A 1 72 ? 3.903 0.655 -15.096 1.00 97.69 72 GLU A O 1
ATOM 550 N N . GLY A 1 73 ? 1.920 1.405 -15.818 1.00 96.81 73 GLY A N 1
ATOM 551 C CA . GLY A 1 73 ? 1.544 0.124 -16.426 1.00 96.81 73 GLY A CA 1
ATOM 552 C C . GLY A 1 73 ? 1.467 -0.991 -15.376 1.00 96.81 73 GLY A C 1
ATOM 553 O O . GLY A 1 73 ? 0.829 -0.825 -14.339 1.00 96.81 73 GLY A O 1
ATOM 554 N N . ASP A 1 74 ? 2.152 -2.111 -15.615 1.00 98.00 74 ASP A N 1
ATOM 555 C CA . ASP A 1 74 ? 2.148 -3.276 -14.713 1.00 98.00 74 ASP A CA 1
ATOM 556 C C . ASP A 1 74 ? 3.190 -3.203 -13.576 1.00 98.00 74 ASP A C 1
ATOM 558 O O . ASP A 1 74 ? 3.449 -4.191 -12.889 1.00 98.00 74 ASP A O 1
ATOM 562 N N . VAL A 1 75 ? 3.841 -2.053 -13.367 1.00 98.19 75 VAL A N 1
ATOM 563 C CA . VAL A 1 75 ? 4.856 -1.909 -12.314 1.00 98.19 75 VAL A CA 1
ATOM 564 C C . VAL A 1 75 ? 4.518 -0.812 -11.314 1.00 98.19 75 VAL A C 1
ATOM 566 O O . VAL A 1 75 ? 4.063 0.273 -11.667 1.00 98.19 75 VAL A O 1
ATOM 569 N N . MET A 1 76 ? 4.819 -1.082 -10.048 1.00 98.12 76 MET A N 1
ATOM 570 C CA . MET A 1 76 ? 4.869 -0.098 -8.976 1.00 98.12 76 MET A CA 1
ATOM 571 C C . MET A 1 76 ? 6.281 0.494 -8.900 1.00 98.12 76 MET A C 1
ATOM 573 O O . MET A 1 76 ? 7.267 -0.239 -8.911 1.00 98.12 76 MET A O 1
ATOM 577 N N . VAL A 1 77 ? 6.404 1.813 -8.831 1.00 98.06 77 VAL A N 1
ATOM 578 C CA . VAL A 1 77 ? 7.673 2.542 -8.940 1.00 98.06 77 VAL A CA 1
ATOM 579 C C . VAL A 1 77 ? 7.907 3.362 -7.679 1.00 98.06 77 VAL A C 1
ATOM 581 O O . VAL A 1 77 ? 7.046 4.136 -7.259 1.00 98.06 77 VAL A O 1
ATOM 584 N N . CYS A 1 78 ? 9.078 3.209 -7.055 1.00 97.81 78 CYS A N 1
ATOM 585 C CA . CYS A 1 78 ? 9.436 3.995 -5.874 1.00 97.81 78 CYS A CA 1
ATOM 586 C C . CYS A 1 78 ? 9.690 5.460 -6.251 1.00 97.81 78 CYS A C 1
ATOM 588 O O . CYS A 1 78 ? 10.594 5.758 -7.032 1.00 97.81 78 CYS A O 1
ATOM 590 N N . ASN A 1 79 ? 8.977 6.392 -5.613 1.00 97.31 79 ASN A N 1
ATOM 591 C CA . ASN A 1 79 ? 9.132 7.833 -5.849 1.00 97.31 79 ASN A CA 1
ATOM 592 C C . ASN A 1 79 ? 10.479 8.393 -5.360 1.00 97.31 79 ASN A C 1
ATOM 594 O O . ASN A 1 79 ? 10.807 9.544 -5.647 1.00 97.31 79 ASN A O 1
ATOM 598 N N . ASN A 1 80 ? 11.245 7.621 -4.579 1.00 97.19 80 ASN A N 1
ATOM 599 C CA . ASN A 1 80 ? 12.550 8.047 -4.082 1.00 97.19 80 ASN A CA 1
ATOM 600 C C . ASN A 1 80 ? 13.718 7.587 -4.961 1.00 97.19 80 ASN A C 1
ATOM 602 O O . ASN A 1 80 ? 14.551 8.413 -5.314 1.00 97.19 80 ASN A O 1
ATOM 606 N N . CYS A 1 81 ? 13.787 6.295 -5.294 1.00 96.56 81 CYS A N 1
ATOM 607 C CA . CYS A 1 81 ? 14.933 5.704 -5.996 1.00 96.56 81 CYS A CA 1
ATOM 608 C C . CYS A 1 81 ? 14.614 5.179 -7.406 1.00 96.56 81 CYS A C 1
ATOM 610 O O . CYS A 1 81 ? 15.507 4.667 -8.072 1.00 96.56 81 CYS A O 1
ATOM 612 N N . GLY A 1 82 ? 13.357 5.252 -7.861 1.00 96.62 82 GLY A N 1
ATOM 613 C CA . GLY A 1 82 ? 12.956 4.844 -9.213 1.00 96.62 82 GLY A CA 1
ATOM 614 C C . GLY A 1 82 ? 12.945 3.334 -9.473 1.00 96.62 82 GLY A C 1
ATOM 615 O O . GLY A 1 82 ? 12.635 2.916 -10.586 1.00 96.62 82 GLY A O 1
ATOM 616 N N . THR A 1 83 ? 13.253 2.499 -8.472 1.00 97.12 83 THR A N 1
ATOM 617 C CA . THR A 1 83 ? 13.169 1.037 -8.618 1.00 97.12 83 THR A CA 1
ATOM 618 C C . THR A 1 83 ? 11.737 0.617 -8.956 1.00 97.12 83 THR A C 1
ATOM 620 O O . THR A 1 83 ? 10.780 1.167 -8.404 1.00 97.12 83 THR A O 1
ATOM 623 N N . ARG A 1 84 ? 11.613 -0.349 -9.871 1.00 97.50 84 ARG A N 1
ATOM 624 C CA . ARG A 1 84 ? 10.354 -0.811 -10.465 1.00 97.50 84 ARG A CA 1
ATOM 625 C C . ARG A 1 84 ? 10.037 -2.228 -9.989 1.00 97.50 84 ARG A C 1
ATOM 627 O O . ARG A 1 84 ? 10.899 -3.105 -10.019 1.00 97.50 84 ARG A O 1
ATOM 634 N N . PHE A 1 85 ? 8.793 -2.454 -9.593 1.00 97.88 85 PHE A N 1
ATOM 635 C CA . PHE A 1 85 ? 8.316 -3.704 -9.014 1.00 97.88 85 PHE A CA 1
ATOM 636 C C . PHE A 1 85 ? 7.111 -4.211 -9.812 1.00 97.88 85 PHE A C 1
ATOM 638 O O . PHE A 1 85 ? 6.068 -3.565 -9.767 1.00 97.88 85 PHE A O 1
ATOM 645 N N . PRO A 1 86 ? 7.226 -5.334 -10.544 1.00 98.06 86 PRO A N 1
ATOM 646 C CA . PRO A 1 86 ? 6.088 -5.978 -11.199 1.00 98.06 86 PRO A CA 1
ATOM 647 C C . PRO A 1 86 ? 4.931 -6.221 -10.230 1.00 98.06 86 PRO A C 1
ATOM 649 O O . PRO A 1 86 ? 5.164 -6.650 -9.095 1.00 98.06 86 PRO A O 1
ATOM 652 N N . SER A 1 87 ? 3.700 -5.980 -10.684 1.00 98.06 87 SER A N 1
ATOM 653 C CA . SER A 1 87 ? 2.478 -6.119 -9.882 1.00 98.06 87 SER A CA 1
ATOM 654 C C . SER A 1 87 ? 2.372 -7.503 -9.232 1.00 98.06 87 SER A C 1
ATOM 656 O O . SER A 1 87 ? 2.081 -7.610 -8.042 1.00 98.06 87 SER A O 1
ATOM 658 N N . VAL A 1 88 ? 2.744 -8.552 -9.969 1.00 98.19 88 VAL A N 1
ATOM 659 C CA . VAL A 1 88 ? 2.741 -9.957 -9.527 1.00 98.19 88 VAL A CA 1
ATOM 660 C C . VAL A 1 88 ? 3.701 -10.255 -8.371 1.00 98.19 88 VAL A C 1
ATOM 662 O O . VAL A 1 88 ? 3.565 -11.276 -7.704 1.00 98.19 88 VAL A O 1
ATOM 665 N N . ARG A 1 89 ? 4.672 -9.372 -8.096 1.00 96.50 89 ARG A N 1
ATOM 666 C CA . ARG A 1 89 ? 5.614 -9.520 -6.970 1.00 96.50 89 ARG A CA 1
ATOM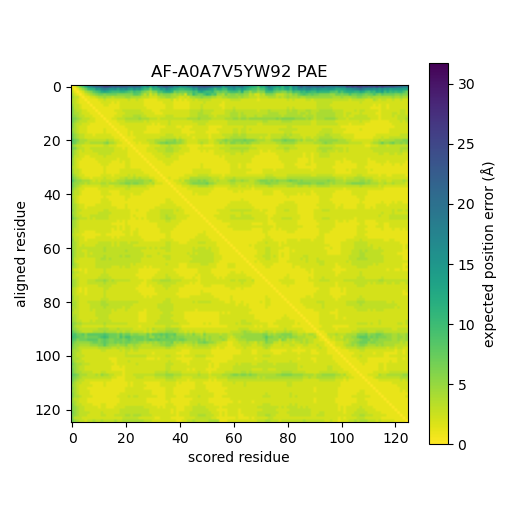 667 C C . ARG A 1 89 ? 5.211 -8.721 -5.734 1.00 96.50 89 ARG A C 1
ATOM 669 O O . ARG A 1 89 ? 5.789 -8.925 -4.665 1.00 96.50 89 ARG A O 1
ATOM 676 N N . ILE A 1 90 ? 4.216 -7.839 -5.847 1.00 97.81 90 ILE A N 1
ATOM 677 C CA . ILE A 1 90 ? 3.706 -7.079 -4.704 1.00 97.81 90 ILE A CA 1
ATOM 678 C C . ILE A 1 90 ? 3.146 -8.053 -3.666 1.00 97.81 90 ILE A C 1
ATOM 680 O O . ILE A 1 90 ? 2.342 -8.930 -3.987 1.00 97.81 90 ILE A O 1
ATOM 684 N N . ASN A 1 91 ? 3.582 -7.894 -2.415 1.00 96.06 91 ASN A N 1
ATOM 685 C CA . ASN A 1 91 ? 3.231 -8.770 -1.294 1.00 96.06 91 ASN A CA 1
ATOM 686 C C . ASN A 1 91 ? 3.726 -10.232 -1.421 1.00 96.06 91 ASN A C 1
ATOM 688 O O . ASN A 1 91 ? 3.312 -11.080 -0.636 1.00 96.06 91 ASN A O 1
ATOM 692 N N . VAL A 1 92 ? 4.598 -10.545 -2.393 1.00 93.69 92 VAL A N 1
ATOM 693 C CA . VAL A 1 92 ? 5.287 -11.851 -2.501 1.00 93.69 92 VAL A CA 1
ATOM 694 C C . VAL A 1 92 ? 6.681 -11.751 -1.906 1.00 93.69 92 VAL A C 1
ATOM 696 O O . VAL A 1 92 ? 7.047 -12.517 -1.017 1.00 93.69 92 VAL A O 1
ATOM 699 N N . GLU A 1 93 ? 7.456 -10.780 -2.385 1.00 88.88 93 GLU A N 1
ATOM 700 C CA . GLU A 1 93 ? 8.791 -10.517 -1.867 1.00 88.88 93 GLU A CA 1
ATOM 701 C C . GLU A 1 93 ? 8.699 -9.683 -0.589 1.00 88.88 93 GLU A C 1
ATOM 703 O O . GLU A 1 93 ? 7.997 -8.671 -0.533 1.00 88.88 93 GLU A O 1
ATOM 708 N N . ARG A 1 94 ? 9.421 -10.110 0.449 1.00 90.12 94 ARG A N 1
ATOM 709 C CA . ARG A 1 94 ? 9.443 -9.443 1.753 1.00 90.12 94 ARG A CA 1
ATOM 710 C C . ARG A 1 94 ? 10.827 -8.857 2.009 1.00 90.12 94 ARG A C 1
ATOM 712 O O . ARG A 1 94 ? 11.834 -9.508 1.748 1.00 90.12 94 ARG A O 1
ATOM 719 N N . GLY A 1 95 ? 10.861 -7.650 2.569 1.00 89.69 95 GLY A N 1
ATOM 720 C CA . GLY A 1 95 ? 12.095 -6.973 2.957 1.00 89.69 95 GLY A CA 1
ATOM 721 C C . GLY A 1 95 ? 12.767 -6.164 1.843 1.00 89.69 95 GLY A C 1
ATOM 722 O O . GLY A 1 95 ? 12.540 -6.367 0.647 1.00 89.69 95 GLY A O 1
ATOM 723 N N . GLY A 1 96 ? 13.626 -5.230 2.254 1.00 93.00 96 GLY A N 1
ATOM 724 C CA . GLY A 1 96 ? 14.457 -4.433 1.349 1.00 93.00 96 GLY A CA 1
ATOM 725 C C . GLY A 1 96 ? 13.692 -3.305 0.649 1.00 93.00 96 GLY A C 1
ATOM 726 O O . GLY A 1 96 ? 12.905 -2.590 1.269 1.00 93.00 96 GLY A O 1
ATOM 727 N N . CYS A 1 97 ? 13.968 -3.095 -0.642 1.00 93.75 97 CYS A N 1
ATOM 728 C CA . CYS A 1 97 ? 13.385 -1.993 -1.420 1.00 93.75 97 CYS A CA 1
ATOM 729 C C . CYS A 1 97 ? 11.948 -2.250 -1.909 1.00 93.75 97 CYS A C 1
ATOM 731 O O . CYS A 1 97 ? 11.297 -1.303 -2.361 1.00 93.75 97 CYS A O 1
ATOM 733 N N . ASN A 1 98 ? 11.463 -3.493 -1.828 1.00 94.81 98 ASN A N 1
ATOM 734 C CA . ASN A 1 98 ? 10.096 -3.859 -2.197 1.00 94.81 98 ASN A CA 1
ATOM 735 C C . ASN A 1 98 ? 9.072 -3.084 -1.355 1.00 94.81 98 ASN A C 1
ATOM 737 O O . ASN A 1 98 ? 9.331 -2.867 -0.167 1.00 94.81 98 ASN A O 1
ATOM 741 N N . PRO A 1 99 ? 7.911 -2.690 -1.919 1.00 97.69 99 PRO A N 1
ATOM 742 C CA . PRO A 1 99 ? 6.798 -2.199 -1.113 1.00 97.69 99 PRO A CA 1
ATOM 743 C C . PRO A 1 99 ? 6.535 -3.159 0.047 1.00 97.69 99 PRO A C 1
ATOM 745 O O . PRO A 1 99 ? 6.401 -4.366 -0.163 1.00 97.69 99 PRO A O 1
ATOM 748 N N . ALA A 1 100 ? 6.531 -2.635 1.271 1.00 98.00 100 ALA A N 1
ATOM 749 C CA . ALA A 1 100 ? 6.462 -3.468 2.457 1.00 98.00 100 ALA A CA 1
ATOM 750 C C . ALA A 1 100 ? 5.120 -4.224 2.487 1.00 98.00 100 ALA A C 1
ATOM 752 O O . ALA A 1 100 ? 4.072 -3.608 2.268 1.00 98.00 100 ALA A O 1
ATOM 753 N N . PRO A 1 101 ? 5.137 -5.543 2.742 1.00 97.06 101 PRO A N 1
ATOM 754 C CA . PRO A 1 101 ? 3.950 -6.384 2.650 1.00 97.06 101 PRO A CA 1
ATOM 755 C C . PRO A 1 101 ? 2.877 -5.949 3.652 1.00 97.06 101 PRO A C 1
ATOM 757 O O . PRO A 1 101 ? 3.191 -5.582 4.786 1.00 97.06 101 PRO A O 1
ATOM 760 N N . LEU A 1 102 ? 1.613 -6.020 3.233 1.00 98.44 102 LEU A N 1
ATOM 761 C CA . LEU A 1 102 ? 0.449 -5.786 4.084 1.00 98.44 102 LEU A CA 1
ATOM 762 C C . LEU A 1 102 ? -0.440 -7.029 4.051 1.00 98.44 102 LEU A C 1
ATOM 764 O O . LEU A 1 102 ? -0.902 -7.456 2.991 1.00 98.44 102 LEU A O 1
ATOM 768 N N . GLU A 1 103 ? -0.668 -7.611 5.225 1.00 98.00 103 GLU A N 1
ATOM 769 C CA . GLU A 1 103 ? -1.549 -8.766 5.371 1.00 98.00 103 GLU A CA 1
ATOM 770 C C . GLU A 1 103 ? -2.999 -8.370 5.061 1.00 98.00 103 GLU A C 1
ATOM 772 O O . GLU A 1 103 ? -3.498 -7.340 5.519 1.00 98.00 103 GLU A O 1
ATOM 777 N N . MET A 1 104 ? -3.671 -9.190 4.257 1.00 97.88 104 MET A N 1
ATOM 778 C CA . MET A 1 104 ? -5.047 -8.970 3.818 1.00 97.88 104 MET A CA 1
ATOM 779 C C . MET A 1 104 ? -5.721 -10.298 3.460 1.00 97.88 104 MET A C 1
ATOM 781 O O . MET A 1 104 ? -5.053 -11.315 3.267 1.00 97.88 104 MET A O 1
ATOM 785 N N . GLN A 1 105 ? -7.043 -10.285 3.323 1.00 98.06 105 GLN A N 1
ATOM 786 C CA . GLN A 1 105 ? -7.819 -11.406 2.795 1.00 98.06 105 GLN A CA 1
ATOM 787 C C . GLN A 1 105 ? -8.851 -10.904 1.794 1.00 98.06 105 GLN A C 1
ATOM 789 O O . GLN A 1 105 ? -9.401 -9.823 1.969 1.00 98.06 105 GLN A O 1
ATOM 794 N N . VAL A 1 106 ? -9.157 -11.706 0.779 1.00 98.00 106 VAL A N 1
ATOM 795 C CA . VAL A 1 106 ? -10.317 -11.466 -0.085 1.00 98.00 106 VAL A CA 1
ATOM 796 C C . VAL A 1 106 ? -11.472 -12.329 0.416 1.00 98.00 106 VAL A C 1
ATOM 798 O O . VAL A 1 106 ? -11.313 -13.537 0.578 1.00 98.00 106 VAL A O 1
ATOM 801 N N . GLN A 1 107 ? -12.620 -11.712 0.687 1.00 97.25 107 GLN A N 1
ATOM 802 C CA . GLN A 1 107 ? -13.859 -12.376 1.093 1.00 97.25 107 GLN A CA 1
ATOM 803 C C . GLN A 1 107 ? -15.000 -11.859 0.214 1.00 97.25 107 GLN A C 1
ATOM 805 O O . GLN A 1 107 ? -15.437 -10.718 0.373 1.00 97.25 107 GLN A O 1
ATOM 810 N N . GLY A 1 108 ? -15.455 -12.684 -0.734 1.00 95.62 108 GLY A N 1
ATOM 811 C CA . GLY A 1 108 ? -16.403 -12.252 -1.766 1.00 95.62 108 GLY A CA 1
ATOM 812 C C . GLY A 1 108 ? -15.865 -11.038 -2.527 1.00 95.62 108 GLY A C 1
ATOM 813 O O . GLY A 1 108 ? -14.728 -11.051 -2.997 1.00 95.62 108 GLY A O 1
ATOM 814 N N . ASP A 1 109 ? -16.650 -9.963 -2.556 1.00 96.12 109 ASP A N 1
ATOM 815 C CA . ASP A 1 109 ? -16.322 -8.725 -3.276 1.00 96.12 109 ASP A CA 1
ATOM 816 C C . ASP A 1 109 ? -15.564 -7.701 -2.417 1.00 96.12 109 ASP A C 1
ATOM 818 O O . ASP A 1 109 ? -15.623 -6.489 -2.649 1.00 96.12 109 ASP A O 1
ATOM 822 N N . SER A 1 110 ? -14.894 -8.166 -1.360 1.00 97.81 110 SER A N 1
ATOM 823 C CA . SER A 1 110 ? -14.201 -7.304 -0.404 1.00 97.81 110 SER A CA 1
ATOM 824 C C . SER A 1 110 ? -12.780 -7.762 -0.108 1.00 97.81 110 SER A C 1
ATOM 826 O O . SER A 1 110 ? -12.521 -8.932 0.158 1.00 97.81 110 SER A O 1
ATOM 828 N N . VAL A 1 111 ? -11.867 -6.797 -0.065 1.00 98.50 111 VAL A N 1
ATOM 829 C CA . VAL A 1 111 ? -10.563 -6.901 0.585 1.00 98.50 111 VAL A CA 1
ATOM 830 C C . VAL A 1 111 ? -10.727 -6.514 2.051 1.00 98.50 111 VAL A C 1
ATOM 832 O O . VAL A 1 111 ? -11.196 -5.421 2.373 1.00 98.50 111 VAL A O 1
ATOM 835 N N . ILE A 1 112 ? -10.335 -7.420 2.937 1.00 98.62 112 ILE A N 1
ATOM 836 C CA . ILE A 1 112 ? -10.403 -7.289 4.388 1.00 98.62 112 ILE A CA 1
ATOM 837 C C . ILE A 1 112 ? -8.985 -7.121 4.925 1.00 98.62 112 ILE A C 1
ATOM 839 O O . ILE A 1 112 ? -8.130 -7.985 4.725 1.00 98.62 112 ILE A O 1
ATOM 843 N N . ILE A 1 113 ? -8.745 -6.022 5.633 1.00 98.75 113 ILE A N 1
ATOM 844 C CA . ILE A 1 113 ? -7.459 -5.713 6.268 1.00 98.75 113 ILE A CA 1
ATOM 845 C C . ILE A 1 113 ? -7.735 -5.439 7.743 1.00 98.75 113 ILE A C 1
ATOM 847 O O . ILE A 1 113 ? -8.558 -4.580 8.065 1.00 98.75 113 ILE A O 1
ATOM 851 N N . ARG A 1 114 ? -7.075 -6.147 8.667 1.00 98.69 114 ARG A N 1
ATOM 852 C CA . ARG A 1 114 ? -7.274 -5.861 10.095 1.00 98.69 114 ARG A CA 1
ATOM 853 C C . ARG A 1 114 ? -6.581 -4.551 10.448 1.00 98.69 114 ARG A C 1
ATOM 855 O O . ARG A 1 114 ? -5.460 -4.289 10.014 1.00 98.69 114 ARG A O 1
ATOM 862 N N . ALA A 1 115 ? -7.212 -3.758 11.307 1.00 98.44 115 ALA A N 1
ATOM 863 C CA . ALA A 1 115 ? -6.639 -2.513 11.808 1.00 98.44 115 ALA A CA 1
ATOM 864 C C . ALA A 1 115 ? -5.256 -2.737 12.444 1.00 98.44 115 ALA A C 1
ATOM 866 O O . ALA A 1 115 ? -4.351 -1.932 12.242 1.00 98.44 115 ALA A O 1
ATOM 867 N N . GLN A 1 116 ? -5.062 -3.861 13.142 1.00 98.31 116 GLN A N 1
ATOM 868 C CA . GLN A 1 116 ? -3.770 -4.226 13.729 1.00 98.31 116 GLN A CA 1
ATOM 869 C C . GLN A 1 116 ? -2.663 -4.426 12.679 1.00 98.31 116 GLN A C 1
ATOM 871 O O . GLN A 1 116 ? -1.520 -4.048 12.925 1.00 98.31 116 GLN A O 1
ATOM 876 N N . ASP A 1 117 ? -2.989 -4.966 11.497 1.00 98.50 117 ASP A N 1
ATOM 877 C CA . ASP A 1 117 ? -1.998 -5.202 10.444 1.00 98.50 117 ASP A CA 1
ATOM 878 C C . ASP A 1 117 ? -1.565 -3.863 9.831 1.00 98.50 117 ASP A C 1
ATOM 880 O O . ASP A 1 117 ? -0.379 -3.645 9.607 1.00 98.50 117 ASP A O 1
ATOM 884 N N . LEU A 1 118 ? -2.497 -2.914 9.667 1.00 98.56 118 LEU A N 1
ATOM 885 C CA . LEU A 1 118 ? -2.174 -1.533 9.284 1.00 98.56 118 LEU A CA 1
ATOM 886 C C . LEU A 1 118 ? -1.303 -0.842 10.342 1.00 98.56 118 LEU A C 1
ATOM 888 O O . LEU A 1 118 ? -0.315 -0.185 10.011 1.00 98.56 118 LEU A O 1
ATOM 892 N N . GLN A 1 119 ? -1.647 -1.006 11.621 1.00 97.94 119 GLN A N 1
ATOM 893 C CA . GLN A 1 119 ? -0.910 -0.416 12.739 1.00 97.94 119 GLN A CA 1
ATOM 894 C C . GLN A 1 119 ? 0.510 -0.980 12.866 1.00 97.94 119 GLN A C 1
ATOM 896 O O . GLN A 1 119 ? 1.417 -0.227 13.223 1.00 97.94 119 GLN A O 1
ATOM 901 N N . ALA A 1 120 ? 0.751 -2.244 12.508 1.00 97.12 120 ALA A N 1
ATOM 902 C CA . ALA A 1 120 ? 2.096 -2.823 12.478 1.00 97.12 120 ALA A CA 1
ATOM 903 C C . ALA A 1 1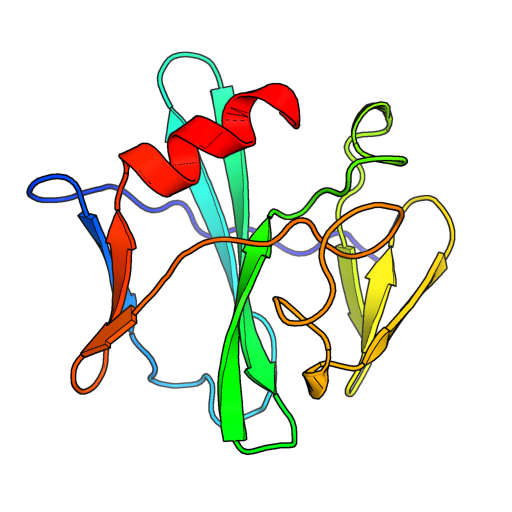20 ? 3.046 -2.073 11.515 1.00 97.12 120 ALA A C 1
ATOM 905 O O . ALA A 1 120 ? 4.254 -2.000 11.753 1.00 97.12 120 ALA A O 1
ATOM 906 N N . GLY A 1 121 ? 2.504 -1.431 10.473 1.00 96.69 121 GLY A N 1
ATOM 907 C CA . GLY A 1 121 ? 3.245 -0.568 9.547 1.00 96.69 121 GLY A CA 1
ATOM 908 C C . GLY A 1 121 ? 3.588 0.822 10.088 1.00 96.69 121 GLY A C 1
ATOM 909 O O . GLY A 1 121 ? 4.293 1.578 9.420 1.00 96.69 121 GLY A O 1
ATOM 910 N N . SER A 1 122 ? 3.147 1.181 11.299 1.00 96.81 122 SER A N 1
ATOM 911 C CA . SER A 1 122 ? 3.336 2.520 11.882 1.00 96.81 122 SER A CA 1
ATOM 912 C C . SER A 1 122 ? 4.789 2.974 11.945 1.00 96.81 122 SER A C 1
ATOM 914 O O . SER A 1 122 ? 5.048 4.171 11.974 1.00 96.81 122 SER A O 1
ATOM 916 N N . ARG A 1 123 ? 5.767 2.062 11.966 1.00 95.69 123 ARG A N 1
ATOM 917 C CA . ARG A 1 123 ? 7.193 2.430 11.938 1.00 95.69 123 ARG A CA 1
ATOM 918 C C . ARG A 1 123 ? 7.618 3.138 10.645 1.00 95.69 123 ARG A C 1
ATOM 920 O O . ARG A 1 123 ? 8.581 3.898 10.664 1.00 95.69 123 ARG A O 1
ATOM 927 N N . TYR A 1 124 ? 6.900 2.922 9.543 1.00 96.88 124 TYR A N 1
ATOM 928 C CA . TYR A 1 124 ? 7.212 3.525 8.248 1.00 96.88 124 TYR A CA 1
ATOM 929 C C . TYR A 1 124 ? 6.720 4.965 8.102 1.00 96.88 124 TYR A C 1
ATOM 931 O O . TYR A 1 124 ? 7.201 5.685 7.222 1.00 96.88 124 TYR A O 1
ATOM 939 N N . PHE A 1 125 ? 5.796 5.406 8.958 1.00 95.69 125 PHE A N 1
ATOM 940 C CA . PHE A 1 125 ? 5.075 6.676 8.847 1.00 95.69 125 PHE A CA 1
ATOM 941 C C . PHE A 1 125 ? 5.343 7.555 10.065 1.00 95.69 125 PHE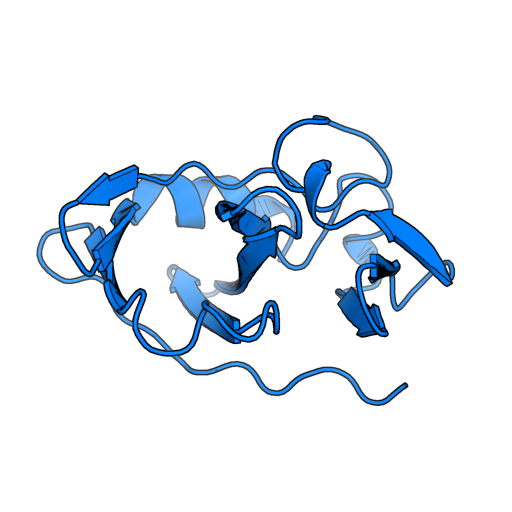 A C 1
ATOM 943 O O . PHE A 1 125 ? 5.794 8.689 9.805 1.00 95.69 125 PHE A O 1
#

Radius of gyration: 13.21 Å; Cα contacts (8 Å, |Δi|>4): 275; chains: 1; bounding box: 31×26×33 Å

Solvent-accessible surface area (backbone atoms only — not comparable to full-atom values): 7021 Å² total; per-residue (Å²): 136,78,73,67,75,59,48,80,53,70,64,59,96,60,26,32,77,40,70,48,76,77,24,86,78,43,50,71,47,40,30,31,37,76,54,85,95,40,64,40,48,30,37,38,28,18,18,93,81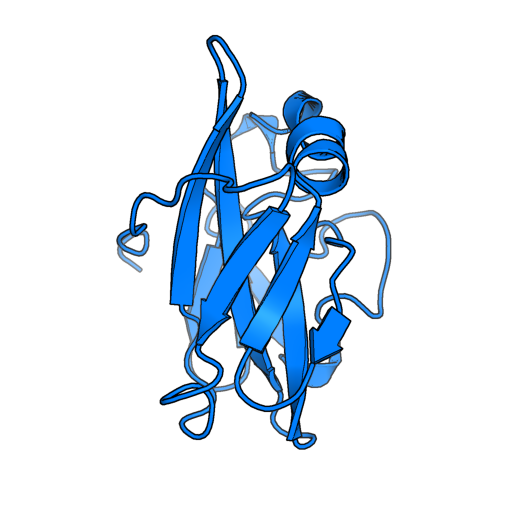,71,47,76,36,35,25,34,44,33,25,81,67,59,19,90,73,70,53,30,48,42,74,60,84,67,24,41,28,34,65,78,79,64,54,73,40,52,38,71,46,53,51,66,54,74,69,50,80,42,48,29,60,42,71,69,45,78,58,87,66,25,39,40,30,44,45,66,53,58,51,69,50,52,86,56,94

Sequence (125 aa):
ARSPQHTPVTAQDGVVRLSTAGLDDGLARFYTYQAGAKTIRFFVLKGSDGVVRAAFDACDVCYPAKKGYHQEGDVMVCNNCGTRFPSVRINVERGGCNPAPLEMQVQGDSVIIRAQDLQAGSRYF

Secondary structure (DSSP, 8-state):
-PPPPPEEE--BTTEEEEE-TT-TT---EEEEEEETTEEEEEEEEE-TTS-EEEEES--TTTGGG---EEEETTEEEETTT--EEEGGGTTTS-STTSPPB---EEETTEEEEEHHHHHHGGGG-

Nearest PDB structures (foldseek):
  7qwt-assembly2_E  TM=6.221E-01  e=6.358E-02  Rhizorhabdus wittichii RW1
  1k2f-assembly2_B-2  TM=6.179E-01  e=8.071E-01  Mus musculus
  4i7b-assembly2_C  TM=5.697E-01  e=6.336E-01  Homo sapiens
  4i7d-assembly2_C  TM=5.676E-01  e=1.570E+00  Homo sapiens
  4i7c-assembly2_C  TM=5.714E-01  e=3.891E+00  Homo sapiens

pLDDT: mean 96.48, std 4.92, range [59.25, 98.81]

Mean predicted aligned error: 2.48 Å